Protein AF-A0A838JD79-F1 (afdb_monomer_lite)

Sequence (145 aa):
MRQTIRISPAERFDVVIDFSHIPIGSQIVLKNLLGDGQTTNIMRFDVVRQTRDESIVPTTLAPFEVLHPSKSTVTRTFQFFYGLGMWTINGKYFDPNRIDATPRLGATEIWEFTSDGNHPIHMHLINFQVLSEALAYISQHKESG

Foldseek 3Di:
DDPDDDDDPPDDDDDDDDCQPPDQQDKAFDADPPDDDPRGTDDIDHRHDDDDDPDDDDPDDDDDDDDDQVQAPAEEEWEFEDDPNGTDIVRDDDDPPDDPDDDDPPHDHHYHYHYPDDDDDDDPPDDDDDPDDDDDPDDPPPDDD

pLDDT: mean 90.44, std 14.06, range [35.44, 98.38]

Structure (mmCIF, N/CA/C/O backbone):
data_AF-A0A838JD79-F1
#
_entry.id   AF-A0A838JD79-F1
#
loop_
_atom_site.group_PDB
_atom_site.id
_atom_site.type_symbol
_atom_site.label_atom_id
_atom_site.label_alt_id
_atom_site.label_comp_id
_atom_site.label_asym_id
_atom_site.label_entity_id
_atom_site.label_seq_id
_atom_site.pdbx_PDB_ins_code
_atom_site.Cartn_x
_atom_site.Cartn_y
_atom_site.Cartn_z
_atom_site.occupancy
_atom_site.B_iso_or_equiv
_atom_site.auth_seq_id
_atom_site.auth_comp_id
_atom_site.auth_asym_id
_atom_site.auth_atom_id
_atom_site.pdbx_PDB_model_num
ATOM 1 N N . MET A 1 1 ? 2.512 -5.053 20.146 1.00 64.12 1 MET A N 1
ATOM 2 C CA . MET A 1 1 ? 1.400 -4.674 19.245 1.00 64.12 1 MET A CA 1
ATOM 3 C C . MET A 1 1 ? 1.784 -3.405 18.500 1.00 64.12 1 MET A C 1
ATOM 5 O O . MET A 1 1 ? 2.434 -2.559 19.105 1.00 64.12 1 MET A O 1
ATOM 9 N N . ARG A 1 2 ? 1.458 -3.286 17.206 1.00 76.94 2 ARG A N 1
ATOM 10 C CA . ARG A 1 2 ? 1.706 -2.051 16.441 1.00 76.94 2 ARG A CA 1
ATOM 11 C C . ARG A 1 2 ? 0.646 -1.013 16.815 1.00 76.94 2 ARG A C 1
ATOM 13 O O . ARG A 1 2 ? -0.531 -1.339 16.824 1.00 76.94 2 ARG A O 1
ATOM 20 N N . GLN A 1 3 ? 1.071 0.206 17.138 1.00 88.38 3 GLN A N 1
ATOM 21 C CA . GLN A 1 3 ? 0.179 1.320 17.502 1.00 88.38 3 GLN A CA 1
ATOM 22 C C . GLN A 1 3 ? -0.030 2.309 16.349 1.00 88.38 3 GLN A C 1
ATOM 24 O O . GLN A 1 3 ? -0.865 3.202 16.434 1.00 88.38 3 GLN A O 1
ATOM 29 N N . THR A 1 4 ? 0.748 2.164 15.279 1.00 95.31 4 THR A N 1
ATOM 30 C CA . THR A 1 4 ? 0.757 3.058 14.126 1.00 95.31 4 THR A CA 1
ATOM 31 C C . THR A 1 4 ? 0.914 2.240 12.849 1.00 95.31 4 THR A C 1
ATOM 33 O O . THR A 1 4 ? 1.543 1.176 12.841 1.00 95.31 4 THR A O 1
ATOM 36 N N . ILE A 1 5 ? 0.324 2.739 11.765 1.00 95.50 5 ILE A N 1
ATOM 37 C CA . ILE A 1 5 ? 0.450 2.184 10.417 1.00 95.50 5 ILE A CA 1
ATOM 38 C C . ILE A 1 5 ? 0.804 3.353 9.501 1.00 95.50 5 ILE A C 1
ATOM 40 O O . ILE A 1 5 ? 0.130 4.382 9.524 1.00 95.50 5 ILE A O 1
ATOM 44 N N . ARG A 1 6 ? 1.878 3.207 8.720 1.00 94.50 6 ARG A N 1
ATOM 45 C CA . ARG A 1 6 ? 2.173 4.119 7.613 1.00 94.50 6 ARG A CA 1
ATOM 46 C C . ARG A 1 6 ? 1.360 3.648 6.414 1.00 94.50 6 ARG A C 1
ATOM 48 O O . ARG A 1 6 ? 1.429 2.474 6.072 1.00 94.50 6 ARG A O 1
ATOM 55 N N . ILE A 1 7 ? 0.590 4.553 5.826 1.00 95.81 7 ILE A N 1
ATOM 56 C CA . ILE A 1 7 ? -0.256 4.279 4.668 1.00 95.81 7 ILE A CA 1
ATOM 57 C C . ILE A 1 7 ? -0.091 5.405 3.652 1.00 95.81 7 ILE A C 1
ATOM 59 O O . ILE A 1 7 ? -0.105 6.585 4.007 1.00 95.81 7 ILE A O 1
ATOM 63 N N . SER A 1 8 ? 0.084 5.023 2.396 1.00 96.00 8 SER A N 1
ATOM 64 C CA . SER A 1 8 ? 0.238 5.909 1.247 1.00 96.00 8 SER A CA 1
ATOM 65 C C . SER A 1 8 ? -0.971 5.775 0.313 1.00 96.00 8 SER A C 1
ATOM 67 O O . SER A 1 8 ? -1.728 4.803 0.411 1.00 96.00 8 SER A O 1
ATOM 69 N N . PRO A 1 9 ? -1.188 6.729 -0.610 1.00 97.31 9 PRO A N 1
ATOM 70 C CA . PRO A 1 9 ? -2.221 6.610 -1.633 1.00 97.31 9 PRO A CA 1
ATOM 71 C C . PRO A 1 9 ? -2.243 5.231 -2.313 1.00 97.31 9 PRO A C 1
ATOM 73 O O . PRO A 1 9 ? -1.203 4.703 -2.692 1.00 97.31 9 PRO A O 1
ATOM 76 N N . ALA A 1 10 ? -3.447 4.674 -2.472 1.00 96.69 10 ALA A N 1
ATOM 77 C CA . ALA A 1 10 ? -3.738 3.354 -3.044 1.00 96.69 10 ALA A CA 1
ATOM 78 C C . ALA A 1 10 ? -3.287 2.117 -2.236 1.00 96.69 10 ALA A C 1
ATOM 80 O O . ALA A 1 10 ? -3.599 0.997 -2.654 1.00 96.69 10 ALA A O 1
ATOM 81 N N . GLU A 1 11 ? -2.649 2.263 -1.073 1.00 97.62 11 GLU A N 1
ATOM 82 C CA . GLU A 1 11 ? -2.435 1.142 -0.146 1.00 97.62 11 GLU A CA 1
ATOM 83 C C . GLU A 1 11 ? -3.723 0.793 0.618 1.00 97.62 11 GLU A C 1
ATOM 85 O O . GLU A 1 11 ? -4.604 1.633 0.812 1.00 97.62 11 GLU A O 1
ATOM 90 N N . ARG A 1 12 ? -3.863 -0.474 1.028 1.00 97.50 12 ARG A N 1
ATOM 91 C CA . ARG A 1 12 ? -5.009 -0.959 1.810 1.00 97.50 12 ARG A CA 1
ATOM 92 C C . ARG A 1 12 ? -4.514 -1.841 2.946 1.00 97.50 12 ARG A C 1
ATOM 94 O O . ARG A 1 12 ? -3.697 -2.729 2.721 1.00 97.50 12 ARG A O 1
ATOM 101 N N . PHE A 1 13 ? -5.054 -1.611 4.136 1.00 97.06 13 PHE A N 1
ATOM 102 C CA . PHE A 1 13 ? -4.825 -2.427 5.322 1.00 97.06 13 PHE A CA 1
ATOM 103 C C . PHE A 1 13 ? -6.177 -2.809 5.913 1.00 97.06 13 PHE A C 1
ATOM 105 O O . PHE A 1 13 ? -7.032 -1.942 6.083 1.00 97.06 13 PHE A O 1
ATOM 112 N N . ASP A 1 14 ? -6.349 -4.089 6.231 1.00 96.00 14 ASP A N 1
ATOM 113 C CA . ASP A 1 14 ? -7.469 -4.563 7.041 1.00 96.00 14 ASP A CA 1
ATOM 114 C C . ASP A 1 14 ? -7.006 -4.653 8.502 1.00 96.00 14 ASP A C 1
ATOM 116 O O . ASP A 1 14 ? -5.917 -5.170 8.780 1.00 96.00 14 ASP A O 1
ATOM 120 N N . VAL A 1 15 ? -7.768 -4.065 9.427 1.00 95.62 15 VAL A N 1
ATOM 121 C CA . VAL A 1 15 ? -7.336 -3.834 10.813 1.00 95.62 15 VAL A CA 1
ATOM 122 C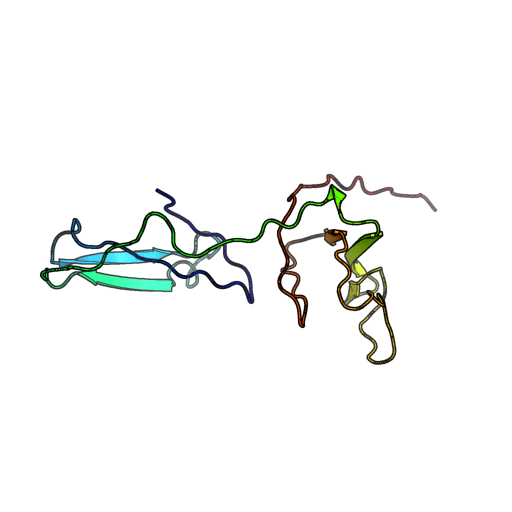 C . VAL A 1 15 ? -8.461 -4.172 11.779 1.00 95.62 15 VAL A C 1
ATOM 124 O O . VAL A 1 15 ? -9.551 -3.613 11.705 1.00 95.62 15 VAL A O 1
ATOM 127 N N . VAL A 1 16 ? -8.147 -5.018 12.759 1.00 95.12 16 VAL A N 1
ATOM 128 C CA . VAL A 1 16 ? -9.001 -5.256 13.926 1.00 95.12 16 VAL A CA 1
ATOM 129 C C . VAL A 1 16 ? -8.543 -4.345 15.063 1.00 95.12 16 VAL A C 1
ATOM 131 O O . VAL A 1 16 ? -7.370 -4.356 15.439 1.00 95.12 16 VAL A O 1
ATOM 134 N N . ILE A 1 17 ? -9.470 -3.554 15.607 1.00 94.12 17 ILE A N 1
ATOM 135 C CA . ILE A 1 17 ? -9.241 -2.693 16.772 1.00 94.12 17 ILE A CA 1
ATOM 136 C C . ILE A 1 17 ? -10.070 -3.242 17.933 1.00 94.12 17 ILE A C 1
ATOM 138 O O . ILE A 1 17 ? -11.297 -3.265 17.865 1.00 94.12 17 ILE A O 1
ATOM 142 N N . ASP A 1 18 ? -9.396 -3.672 18.996 1.00 94.06 18 ASP A N 1
ATOM 143 C CA . ASP A 1 18 ? -10.035 -4.226 20.188 1.00 94.06 18 ASP A CA 1
ATOM 144 C C . ASP A 1 18 ? -10.319 -3.120 21.219 1.00 94.06 18 ASP A C 1
ATOM 146 O O . ASP A 1 18 ? -9.405 -2.543 21.813 1.00 94.06 18 ASP A O 1
ATOM 150 N N . PHE A 1 19 ? -11.604 -2.822 21.427 1.00 95.56 19 PHE A N 1
ATOM 151 C CA . PHE A 1 19 ? -12.076 -1.857 22.424 1.00 95.56 19 PHE A CA 1
ATOM 152 C C . PHE A 1 19 ? -12.526 -2.510 23.746 1.00 95.56 19 PHE A C 1
ATOM 154 O O . PHE A 1 19 ? -13.000 -1.800 24.632 1.00 95.56 19 PHE A O 1
ATOM 161 N N . SER A 1 20 ? -12.407 -3.832 23.912 1.00 93.69 20 SER A N 1
ATOM 162 C CA . SER A 1 20 ? -12.972 -4.581 25.052 1.00 93.69 20 SER A CA 1
ATOM 163 C C . SER A 1 20 ? -12.467 -4.103 26.418 1.00 93.69 20 SER A C 1
ATOM 165 O O . SER A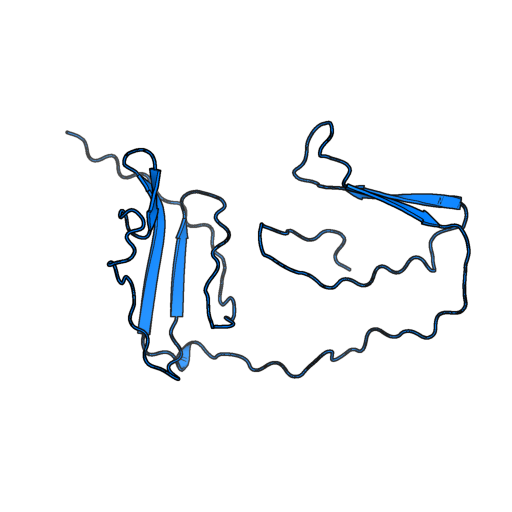 1 20 ? -13.221 -4.072 27.395 1.00 93.69 20 SER A O 1
ATOM 167 N N . HIS A 1 21 ? -11.208 -3.669 26.467 1.00 92.75 21 HIS A N 1
ATOM 168 C CA . HIS A 1 21 ? -10.541 -3.152 27.661 1.00 92.75 21 HIS A CA 1
ATOM 169 C C . HIS A 1 21 ? -10.645 -1.630 27.825 1.00 92.75 21 HIS A C 1
ATOM 171 O O . HIS A 1 21 ? -10.067 -1.069 28.758 1.00 92.75 21 HIS A O 1
ATOM 177 N N . ILE A 1 22 ? -11.366 -0.947 26.934 1.00 95.38 22 ILE A N 1
ATOM 178 C CA . ILE A 1 22 ? -11.557 0.500 26.997 1.00 95.38 22 ILE A CA 1
ATOM 179 C C . ILE A 1 22 ? -12.835 0.806 27.796 1.00 95.38 22 ILE A C 1
ATOM 181 O O . ILE A 1 22 ? -13.895 0.265 27.474 1.00 95.38 22 ILE A O 1
ATOM 185 N N . PRO A 1 23 ? -12.783 1.668 28.833 1.00 96.69 23 PRO A N 1
ATOM 186 C CA . PRO A 1 23 ? -13.962 1.996 29.631 1.00 96.69 23 PRO A CA 1
ATOM 187 C C . PRO A 1 23 ? -15.100 2.594 28.798 1.00 96.69 23 PRO A C 1
ATOM 189 O O . PRO A 1 23 ? -14.867 3.425 27.914 1.00 96.69 23 PRO A O 1
ATOM 192 N N . ILE A 1 24 ? -16.340 2.240 29.139 1.00 97.94 24 ILE A N 1
ATOM 193 C CA . ILE A 1 24 ? -17.536 2.880 28.577 1.00 97.94 24 ILE A CA 1
ATOM 194 C C . ILE A 1 24 ? -17.505 4.381 28.904 1.00 97.94 24 ILE A C 1
ATOM 196 O O . ILE A 1 24 ? -17.160 4.780 30.015 1.00 97.94 24 ILE A O 1
ATOM 200 N N . GLY A 1 25 ? -17.857 5.211 27.925 1.00 98.00 25 GLY A N 1
ATOM 201 C CA . GLY A 1 25 ? -17.755 6.668 27.971 1.00 98.00 25 GLY A CA 1
ATOM 202 C C . GLY A 1 25 ? -16.437 7.217 27.417 1.00 98.00 25 GLY A C 1
ATOM 203 O O . GLY A 1 25 ? -16.328 8.427 27.225 1.00 98.00 25 GLY A O 1
ATOM 204 N N . SER A 1 26 ? -15.450 6.362 27.122 1.00 98.19 26 SER A N 1
ATOM 205 C CA . SER A 1 26 ? -14.192 6.809 26.513 1.00 98.19 26 SER A CA 1
ATOM 206 C C . SER A 1 26 ? -14.397 7.307 25.083 1.00 98.19 26 SER A C 1
ATOM 208 O O . SER A 1 26 ? -15.180 6.749 24.312 1.00 98.19 26 SER A O 1
ATOM 210 N N . GLN A 1 27 ? -13.614 8.317 24.716 1.00 98.38 27 GLN A N 1
ATOM 211 C CA . GLN A 1 27 ? -13.526 8.855 23.365 1.00 98.38 27 GLN A CA 1
ATOM 212 C C . GLN A 1 27 ? -12.103 8.662 22.835 1.00 98.38 27 GLN A C 1
ATOM 214 O O . GLN A 1 27 ? -11.153 9.219 23.388 1.00 98.38 27 GLN A O 1
ATOM 219 N N . ILE A 1 28 ? -11.943 7.877 21.770 1.00 97.50 28 ILE A N 1
ATOM 220 C CA . ILE A 1 28 ? -10.638 7.518 21.200 1.00 97.50 28 ILE A CA 1
ATOM 221 C C . ILE A 1 28 ? -10.500 8.145 19.815 1.00 97.50 28 ILE A C 1
ATOM 223 O O . ILE A 1 28 ? -11.317 7.894 18.937 1.00 97.50 28 ILE A O 1
ATOM 227 N N . VAL A 1 29 ? -9.466 8.956 19.594 1.00 97.38 29 VAL A N 1
ATOM 228 C CA . VAL A 1 29 ? -9.242 9.641 18.309 1.00 97.38 29 VAL A CA 1
ATOM 229 C C . VAL A 1 29 ? -8.204 8.892 17.478 1.00 97.38 29 VAL A C 1
ATOM 231 O O . VAL A 1 29 ? -7.077 8.689 17.931 1.00 97.38 29 VAL A O 1
ATOM 234 N N . LEU A 1 30 ? -8.561 8.545 16.240 1.00 97.75 30 LEU A N 1
ATOM 235 C CA . LEU A 1 30 ? -7.612 8.104 15.223 1.00 97.75 30 LEU A CA 1
ATOM 236 C C . LEU A 1 30 ? -6.880 9.330 14.667 1.00 97.75 30 LEU A C 1
ATOM 238 O O . LEU A 1 30 ? -7.502 10.232 14.097 1.00 97.75 30 LEU A O 1
ATOM 242 N N . LYS A 1 31 ? -5.559 9.361 14.846 1.00 97.69 31 LYS A N 1
ATOM 243 C CA . LYS A 1 31 ? -4.710 10.491 14.458 1.00 97.69 31 LYS A CA 1
ATOM 244 C C . LYS A 1 31 ? -3.894 10.192 13.207 1.00 97.69 31 LYS A C 1
ATOM 246 O O . LYS A 1 31 ? -3.342 9.103 13.064 1.00 97.69 31 LYS A O 1
ATOM 251 N N . ASN A 1 32 ? -3.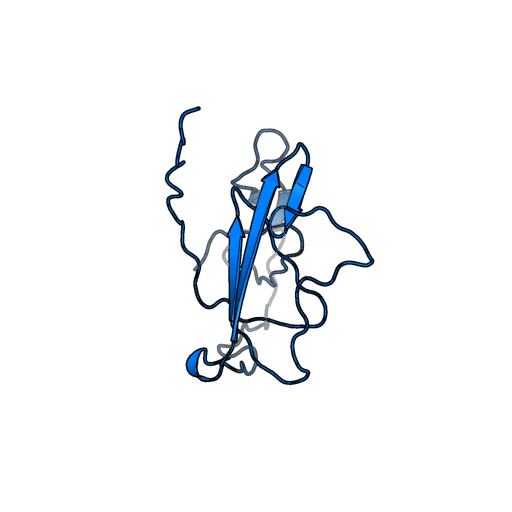753 11.202 12.359 1.00 97.69 32 ASN A N 1
ATOM 252 C CA . ASN A 1 32 ? -2.742 11.272 11.318 1.00 97.69 32 ASN A CA 1
ATOM 253 C C . ASN A 1 32 ? -1.472 11.905 11.903 1.00 97.69 32 ASN A C 1
ATOM 255 O O . ASN A 1 32 ? -1.442 13.101 12.181 1.00 97.69 32 ASN A O 1
ATOM 259 N N . LEU A 1 33 ? -0.421 11.104 12.084 1.00 96.75 33 LEU A N 1
ATOM 260 C CA . LEU A 1 33 ? 0.838 11.566 12.683 1.00 96.75 33 LEU A CA 1
ATOM 261 C C . LEU A 1 33 ? 1.691 12.434 11.747 1.00 96.75 33 LEU A C 1
ATOM 263 O O . LEU A 1 33 ? 2.618 13.084 12.217 1.00 96.75 33 LEU A O 1
ATOM 267 N N . LEU A 1 34 ? 1.396 12.429 10.443 1.00 95.50 34 LEU A N 1
ATOM 268 C CA . LEU A 1 34 ? 2.031 13.308 9.455 1.00 95.50 34 LEU A CA 1
ATOM 269 C C . LEU A 1 34 ? 1.213 14.581 9.199 1.00 95.50 34 LEU A C 1
ATOM 271 O O . LEU A 1 34 ? 1.661 15.448 8.457 1.00 95.50 34 LEU A O 1
ATOM 275 N N . GLY A 1 35 ? 0.005 14.662 9.758 1.00 95.06 35 GLY A N 1
ATOM 276 C CA . GLY A 1 35 ? -0.884 15.801 9.595 1.00 95.06 35 GLY A CA 1
ATOM 277 C C . GLY A 1 35 ? -0.558 16.925 10.567 1.00 95.06 35 GLY A C 1
ATOM 278 O O . GLY A 1 35 ? -0.083 16.698 11.679 1.00 95.06 35 GLY A O 1
ATOM 279 N N . ASP A 1 36 ? -0.879 18.140 10.152 1.00 95.81 36 ASP A N 1
ATOM 280 C CA . ASP A 1 36 ? -0.844 19.347 10.961 1.00 95.81 36 ASP A CA 1
ATOM 281 C C . ASP A 1 36 ? -2.216 20.041 10.978 1.00 95.81 36 ASP A C 1
ATOM 283 O O . ASP A 1 36 ? -3.102 19.790 10.152 1.00 95.81 36 ASP A O 1
ATOM 287 N N . GLY A 1 37 ? -2.436 20.882 11.994 1.00 95.88 37 GLY A N 1
ATOM 288 C CA . GLY A 1 37 ? -3.677 21.638 12.154 1.00 95.88 37 GLY A CA 1
ATOM 289 C C . GLY A 1 37 ? -4.922 20.754 12.024 1.00 95.88 37 GLY A C 1
ATOM 290 O O . GLY A 1 37 ? -5.102 19.785 12.768 1.00 95.88 37 GLY A O 1
ATOM 291 N N . GLN A 1 38 ? -5.764 21.074 11.040 1.00 95.56 38 GLN A N 1
ATOM 292 C CA . GLN A 1 38 ? -7.027 20.378 10.779 1.00 95.56 38 GLN A CA 1
ATOM 293 C C . GLN A 1 38 ? -6.856 18.946 10.248 1.00 95.56 38 GLN A C 1
ATOM 295 O O . GLN A 1 38 ? -7.803 18.169 10.318 1.00 95.56 38 GLN A O 1
ATOM 300 N N . THR A 1 39 ? -5.672 18.569 9.762 1.00 97.38 39 THR A N 1
ATOM 301 C CA . THR A 1 39 ? -5.414 17.230 9.202 1.00 97.38 39 THR A CA 1
ATOM 302 C C . THR A 1 39 ? -4.901 16.225 10.235 1.00 97.38 39 THR A C 1
ATOM 304 O O . THR A 1 39 ? -4.752 15.048 9.913 1.00 97.38 39 THR A O 1
ATOM 307 N N . THR A 1 40 ? -4.664 16.662 11.479 1.00 98.12 40 THR A N 1
ATOM 308 C CA . THR A 1 40 ? -4.180 15.816 12.588 1.00 98.12 40 THR A CA 1
ATOM 309 C C . THR A 1 40 ? -5.184 14.733 12.988 1.00 98.12 40 THR A C 1
ATOM 311 O O . THR A 1 40 ? -4.802 13.611 13.316 1.00 98.12 40 THR A O 1
ATOM 314 N N . ASN A 1 41 ? -6.477 15.060 13.011 1.00 97.81 41 ASN A N 1
ATOM 315 C CA . ASN A 1 41 ? -7.525 14.155 13.478 1.00 97.81 41 ASN A CA 1
ATOM 316 C C . ASN A 1 41 ? -8.275 13.587 12.275 1.00 97.81 41 ASN A C 1
ATOM 318 O O . ASN A 1 41 ? -8.780 14.349 11.457 1.00 97.81 41 ASN A O 1
ATOM 322 N N . ILE A 1 42 ? -8.374 12.260 12.191 1.00 97.38 42 ILE A N 1
ATOM 323 C CA . ILE A 1 42 ? -9.106 11.583 11.114 1.00 97.38 42 ILE A CA 1
ATOM 324 C C . ILE A 1 42 ? -10.558 11.377 11.543 1.00 97.38 42 ILE A C 1
ATOM 326 O O . ILE A 1 42 ? -11.485 11.880 10.917 1.00 97.38 42 ILE A O 1
ATOM 330 N N . MET A 1 43 ? -10.756 10.641 12.636 1.00 98.12 43 MET A N 1
ATOM 331 C CA . MET A 1 43 ? -12.076 10.347 13.193 1.00 98.12 43 MET A CA 1
ATOM 332 C C . MET A 1 43 ? -11.980 10.002 14.682 1.00 98.12 43 MET A C 1
ATOM 334 O O . MET A 1 43 ? -10.883 9.844 15.223 1.00 98.12 43 MET A O 1
ATOM 338 N N . ARG A 1 44 ? -13.131 9.864 15.346 1.00 98.06 44 ARG A N 1
ATOM 339 C CA . ARG A 1 44 ? -13.240 9.485 16.759 1.00 98.06 44 ARG A CA 1
ATOM 340 C C . ARG A 1 44 ? -14.172 8.289 16.923 1.00 98.06 44 ARG A C 1
ATOM 342 O O . ARG A 1 44 ? -15.231 8.245 16.304 1.00 98.06 44 ARG A O 1
ATOM 349 N N . PHE A 1 45 ? -13.778 7.358 17.778 1.00 98.19 45 PHE A N 1
ATOM 350 C CA . PHE A 1 45 ? -14.592 6.249 18.251 1.00 98.19 45 PHE A CA 1
ATOM 351 C C . PHE A 1 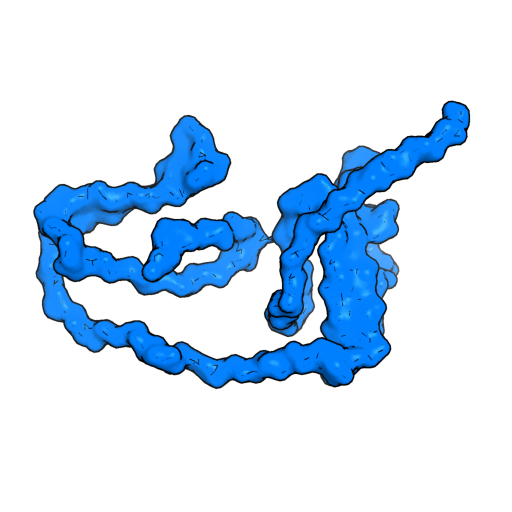45 ? -15.115 6.576 19.650 1.00 98.19 45 PHE A C 1
ATOM 353 O O . PHE A 1 45 ? -14.325 6.856 20.554 1.00 98.19 45 PHE A O 1
ATOM 360 N N . ASP A 1 46 ? -16.433 6.515 19.824 1.00 98.31 46 ASP A N 1
ATOM 361 C CA . ASP A 1 46 ? -17.088 6.684 21.121 1.00 98.31 46 ASP A CA 1
ATOM 362 C C . ASP A 1 46 ? -17.475 5.304 21.664 1.00 98.31 46 ASP A C 1
ATOM 364 O O . ASP A 1 46 ? -18.300 4.594 21.081 1.00 98.31 46 ASP A O 1
ATOM 368 N N . VAL A 1 47 ? -16.867 4.901 22.781 1.00 97.88 47 VAL A N 1
ATOM 369 C CA . VAL A 1 47 ? -17.108 3.587 23.392 1.00 97.88 47 VAL A CA 1
ATOM 370 C C . VAL A 1 47 ? -18.343 3.678 24.279 1.00 97.88 47 VAL A C 1
ATOM 372 O O . VAL A 1 47 ? -18.273 4.135 25.414 1.00 97.88 47 VAL A O 1
ATOM 375 N N . VAL A 1 48 ? -19.500 3.267 23.763 1.00 97.75 48 VAL A N 1
ATOM 376 C CA . VAL A 1 48 ? -20.796 3.497 24.437 1.00 97.75 48 VAL A CA 1
ATOM 377 C C . VAL A 1 48 ? -21.351 2.289 25.190 1.00 97.75 48 VAL A C 1
ATOM 379 O O . VAL A 1 48 ? -22.244 2.445 26.019 1.00 97.75 48 VAL A O 1
ATOM 382 N N . ARG A 1 49 ? -20.856 1.080 24.914 1.00 96.44 49 ARG A N 1
ATOM 383 C CA . ARG A 1 49 ? -21.303 -0.153 25.576 1.00 96.44 49 ARG A CA 1
ATOM 384 C C . ARG A 1 49 ? -20.279 -1.268 25.423 1.00 96.44 49 ARG A C 1
ATOM 386 O O . ARG A 1 49 ? -19.497 -1.262 24.478 1.00 96.44 49 ARG A O 1
ATOM 393 N N . GLN A 1 50 ? -20.374 -2.262 26.296 1.00 92.62 50 GLN A N 1
ATOM 394 C CA . GLN A 1 50 ? -19.747 -3.564 26.098 1.00 92.62 50 GLN A CA 1
ATOM 395 C C . GLN A 1 50 ? -20.765 -4.559 25.541 1.00 92.62 50 GLN A C 1
ATOM 397 O O . GLN A 1 50 ? -21.977 -4.423 25.728 1.00 92.62 50 GLN A O 1
ATOM 402 N N . THR A 1 51 ? -20.266 -5.555 24.822 1.00 93.00 51 THR A N 1
ATOM 403 C CA . THR A 1 51 ? -21.065 -6.641 24.262 1.00 93.00 51 THR A CA 1
ATOM 404 C C . THR A 1 51 ? -20.271 -7.930 24.359 1.00 93.00 51 THR A C 1
ATOM 406 O O . THR A 1 51 ? -19.043 -7.891 24.376 1.00 93.00 51 THR A O 1
ATOM 409 N N . ARG A 1 52 ? -20.963 -9.071 24.413 1.00 94.50 52 ARG A N 1
ATOM 410 C CA . ARG A 1 52 ? -20.299 -10.359 24.209 1.00 94.50 52 ARG A CA 1
ATOM 411 C C . ARG A 1 52 ? -19.718 -10.362 22.794 1.00 94.50 52 ARG A C 1
ATOM 413 O O . ARG A 1 52 ? -20.453 -10.076 21.850 1.00 94.50 52 ARG A O 1
ATOM 420 N N . ASP A 1 53 ? -18.429 -10.651 22.691 1.00 94.94 53 ASP A N 1
ATOM 421 C CA . ASP A 1 53 ? -17.694 -10.784 21.438 1.00 94.94 53 ASP A CA 1
ATOM 422 C C . ASP A 1 53 ? -17.157 -12.215 21.347 1.00 94.94 53 ASP A C 1
ATOM 424 O O . ASP A 1 53 ? -16.534 -12.715 22.282 1.00 94.94 53 ASP A O 1
ATOM 428 N N . GLU A 1 54 ? -17.473 -12.886 20.246 1.00 96.06 54 GLU A N 1
ATOM 429 C CA . GLU A 1 54 ? -17.033 -14.253 19.944 1.00 96.06 54 GLU A CA 1
ATOM 430 C C . GLU A 1 54 ? -16.111 -14.287 18.718 1.00 96.06 54 GLU A C 1
ATOM 432 O O . GLU A 1 54 ? -15.762 -15.362 18.229 1.00 96.06 54 GLU A O 1
ATOM 437 N N . SER A 1 55 ? -15.737 -13.114 18.196 1.00 96.75 55 SER A N 1
ATOM 438 C CA . SER A 1 55 ? -14.792 -12.999 17.096 1.00 96.75 55 SER A CA 1
ATOM 439 C C . SER A 1 55 ? -13.383 -13.397 17.542 1.00 96.75 55 SER A C 1
ATOM 441 O O . SER A 1 55 ? -12.990 -13.252 18.699 1.00 96.75 55 SER A O 1
ATOM 443 N N . ILE A 1 56 ? -12.617 -13.954 16.605 1.00 95.31 56 ILE A N 1
ATOM 444 C CA . ILE A 1 56 ? -11.249 -14.417 16.835 1.00 95.31 56 ILE A CA 1
ATOM 445 C C . ILE A 1 56 ? -10.403 -13.947 15.658 1.00 95.31 56 ILE A C 1
ATOM 447 O O . ILE A 1 56 ? -10.780 -14.146 14.504 1.00 95.31 56 ILE A O 1
ATOM 451 N N . VAL A 1 57 ? -9.232 -13.376 15.945 1.00 95.12 57 VAL A N 1
ATOM 452 C CA . VAL A 1 57 ? -8.176 -13.183 14.944 1.00 95.12 57 VAL A CA 1
ATOM 453 C C . VAL A 1 57 ? -7.322 -14.455 14.924 1.00 95.12 57 VAL A C 1
ATOM 455 O O . VAL A 1 57 ? -6.610 -14.711 15.900 1.00 95.12 57 VAL A O 1
ATOM 458 N N . PRO A 1 58 ? -7.400 -15.296 13.877 1.00 95.31 58 PRO A N 1
ATOM 459 C CA . PRO A 1 58 ? -6.683 -16.563 13.866 1.00 95.31 58 PRO A CA 1
ATOM 460 C C . PRO A 1 58 ? -5.172 -16.343 13.728 1.00 95.31 58 PRO A C 1
ATOM 462 O O . PRO A 1 58 ? -4.711 -15.368 13.138 1.00 95.31 58 PRO A O 1
ATOM 465 N N . THR A 1 59 ? -4.381 -17.292 14.234 1.00 94.25 59 THR A N 1
ATOM 466 C CA . THR A 1 59 ? -2.911 -17.252 14.129 1.00 94.25 59 THR A CA 1
ATOM 467 C C . THR A 1 59 ? -2.411 -17.446 12.695 1.00 94.25 59 THR A C 1
ATOM 469 O O . THR A 1 59 ? -1.284 -17.075 12.384 1.00 94.25 59 THR A O 1
ATOM 472 N N . THR A 1 60 ? -3.233 -18.021 11.811 1.00 94.69 60 THR A N 1
ATOM 473 C CA . THR A 1 60 ? -2.979 -18.146 10.370 1.00 94.69 60 THR A CA 1
ATOM 474 C C . THR A 1 60 ? -4.178 -17.591 9.610 1.00 94.69 60 THR A C 1
ATOM 476 O O . THR A 1 60 ? -5.277 -18.122 9.730 1.00 94.69 60 THR A O 1
ATOM 479 N N . LEU A 1 61 ? -3.966 -16.515 8.847 1.00 94.62 61 LEU A N 1
ATOM 480 C CA . LEU A 1 61 ? -5.036 -15.821 8.117 1.00 94.62 61 LEU A CA 1
ATOM 481 C C . LEU A 1 61 ? -5.327 -16.473 6.759 1.00 94.62 61 LEU A C 1
ATOM 483 O O . LEU A 1 61 ? -6.479 -16.680 6.396 1.00 94.62 61 LEU A O 1
ATOM 487 N N . ALA A 1 62 ? -4.271 -16.782 6.006 1.00 94.75 62 ALA A N 1
ATOM 488 C CA . ALA A 1 62 ? -4.338 -17.349 4.665 1.00 94.75 62 ALA A CA 1
ATOM 489 C C . ALA A 1 62 ? -3.005 -18.037 4.315 1.00 94.75 62 ALA A C 1
ATOM 491 O O . ALA A 1 62 ? -1.973 -17.685 4.897 1.00 94.75 62 ALA A O 1
ATOM 492 N N . PRO A 1 63 ? -2.989 -18.991 3.365 1.00 92.62 63 PRO A N 1
ATOM 493 C CA . PRO A 1 63 ? -1.740 -19.450 2.769 1.00 92.62 63 PRO A CA 1
ATOM 494 C C . PRO A 1 63 ? -1.037 -18.285 2.057 1.00 92.62 63 PRO A C 1
ATOM 496 O O . PRO A 1 63 ? -1.680 -17.468 1.401 1.00 92.62 63 PRO A O 1
ATOM 499 N N . PHE A 1 64 ? 0.289 -18.225 2.170 1.00 90.69 64 PHE A N 1
ATOM 500 C CA . PHE A 1 64 ? 1.119 -17.213 1.522 1.00 90.69 64 PHE A CA 1
ATOM 501 C C . PHE A 1 64 ? 2.211 -17.899 0.703 1.00 90.69 64 PHE A C 1
ATOM 503 O O . PHE A 1 64 ? 3.024 -18.648 1.246 1.00 90.69 64 PHE A O 1
ATOM 510 N N . GLU A 1 65 ? 2.220 -17.654 -0.605 1.00 90.19 65 GLU A N 1
ATOM 511 C CA . GLU A 1 65 ? 3.287 -18.122 -1.483 1.00 90.19 65 GLU A CA 1
ATOM 512 C C . GLU A 1 65 ? 4.442 -17.119 -1.466 1.00 90.19 65 GLU A C 1
ATOM 514 O O . GLU A 1 65 ? 4.298 -15.976 -1.897 1.00 90.19 65 GLU A O 1
ATOM 519 N N . VAL A 1 66 ? 5.604 -17.560 -0.981 1.00 91.19 66 VAL A N 1
ATOM 520 C CA . VAL A 1 66 ? 6.820 -16.746 -0.998 1.00 91.19 66 VAL A CA 1
ATOM 521 C C . VAL A 1 66 ? 7.431 -16.773 -2.397 1.00 91.19 66 VAL A C 1
ATOM 523 O O . VAL A 1 66 ? 7.864 -17.821 -2.888 1.00 91.19 66 VAL A O 1
ATOM 526 N N . LEU A 1 67 ? 7.554 -15.603 -3.019 1.00 90.38 67 LEU A N 1
ATOM 527 C CA . LEU A 1 67 ? 8.335 -15.442 -4.241 1.00 90.38 67 LEU A CA 1
ATOM 528 C C . LEU A 1 67 ? 9.825 -15.411 -3.878 1.00 90.38 67 LEU A C 1
ATOM 530 O O . LEU A 1 67 ? 10.303 -14.483 -3.227 1.00 90.38 67 LEU A O 1
ATOM 534 N N . HIS A 1 68 ? 10.569 -16.443 -4.283 1.00 87.31 68 HIS A N 1
ATOM 535 C CA . HIS A 1 68 ? 12.006 -16.543 -4.021 1.00 87.31 68 HIS A CA 1
ATOM 536 C C . HIS A 1 68 ? 12.812 -15.760 -5.071 1.00 87.31 68 HIS A C 1
ATOM 538 O O . HIS A 1 68 ? 12.786 -16.149 -6.242 1.00 87.31 68 HIS A O 1
ATOM 544 N N . PRO A 1 69 ? 13.589 -14.726 -4.685 1.00 86.19 69 PRO A N 1
ATOM 545 C CA . PRO A 1 69 ? 14.350 -13.902 -5.631 1.00 86.19 69 PRO A CA 1
ATOM 546 C C . PRO A 1 69 ? 15.329 -14.698 -6.496 1.00 86.19 69 PRO A C 1
ATOM 548 O O . PRO A 1 69 ? 15.515 -14.382 -7.664 1.00 86.19 69 PRO A O 1
ATOM 551 N N . SER A 1 70 ? 15.895 -15.783 -5.957 1.00 87.00 70 SER A N 1
ATOM 552 C CA . SER A 1 70 ? 16.802 -16.685 -6.681 1.00 87.00 70 SER A CA 1
ATOM 553 C C . SER A 1 70 ? 16.165 -17.392 -7.883 1.00 87.00 70 SER A C 1
ATOM 555 O O . SER A 1 70 ? 16.887 -17.944 -8.707 1.00 87.00 70 SER A O 1
ATOM 557 N N . LYS A 1 71 ? 14.829 -17.393 -7.993 1.00 84.25 71 LYS A N 1
ATOM 558 C CA . LYS A 1 71 ? 14.104 -17.919 -9.160 1.00 84.25 71 LYS A CA 1
ATOM 559 C C . LYS A 1 71 ? 13.953 -16.888 -10.283 1.00 84.25 71 LYS A C 1
ATOM 561 O O . LYS A 1 71 ? 13.551 -17.263 -11.381 1.00 84.25 71 LYS A O 1
ATOM 566 N N . SER A 1 72 ? 14.245 -15.614 -10.024 1.00 87.88 72 SER A N 1
ATOM 567 C CA . SER A 1 72 ? 14.242 -14.576 -11.053 1.00 87.88 72 SER A CA 1
ATOM 568 C C . SER A 1 72 ? 15.552 -14.594 -11.834 1.00 87.88 72 SER A C 1
ATOM 570 O O . SER A 1 72 ? 16.634 -14.667 -11.256 1.00 87.88 72 SER A O 1
ATOM 572 N N . THR A 1 73 ? 15.460 -14.463 -13.155 1.00 88.00 73 THR A N 1
ATOM 573 C CA . THR A 1 73 ? 16.624 -14.276 -14.039 1.00 88.00 73 THR A CA 1
ATOM 574 C C . THR A 1 73 ? 16.698 -12.864 -14.618 1.00 88.00 73 THR A C 1
ATOM 576 O O . THR A 1 73 ? 17.550 -12.596 -15.462 1.00 88.00 73 THR A O 1
ATOM 579 N N . VAL A 1 74 ? 15.768 -11.978 -14.246 1.00 95.06 74 VAL A N 1
ATOM 580 C CA . VAL A 1 74 ? 15.659 -10.618 -14.788 1.00 95.06 74 VAL A CA 1
ATOM 581 C C . VAL A 1 74 ? 15.501 -9.633 -13.640 1.00 95.06 74 VAL A C 1
ATOM 583 O O . VAL A 1 74 ? 14.590 -9.769 -12.823 1.00 95.06 74 VAL A O 1
ATOM 586 N N . THR A 1 75 ? 16.356 -8.612 -13.634 1.00 96.38 75 THR A N 1
ATOM 587 C CA . THR A 1 75 ? 16.210 -7.427 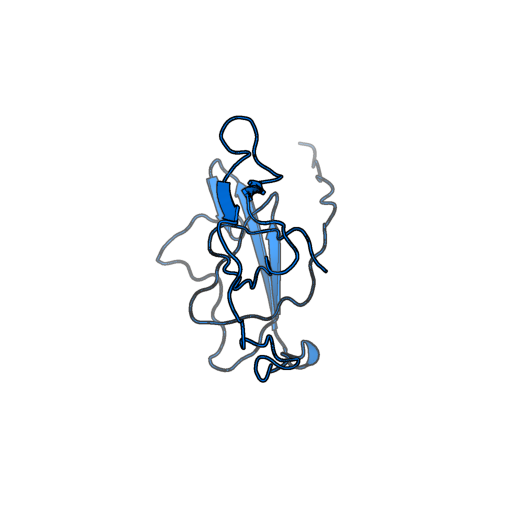-12.787 1.00 96.38 75 THR A CA 1
ATOM 588 C C . THR A 1 75 ? 15.983 -6.206 -13.669 1.00 96.38 75 THR A C 1
ATOM 590 O O . THR A 1 75 ? 16.673 -6.034 -14.677 1.00 96.38 75 THR A O 1
ATOM 593 N N . ARG A 1 76 ? 15.007 -5.367 -13.316 1.00 95.88 76 ARG A N 1
ATOM 594 C CA . ARG A 1 76 ? 14.724 -4.086 -13.980 1.00 95.88 76 ARG A CA 1
ATOM 595 C C . ARG A 1 76 ? 14.837 -2.954 -12.983 1.00 95.88 76 ARG A C 1
ATOM 597 O O . ARG A 1 76 ? 14.451 -3.128 -11.837 1.00 95.88 76 ARG A O 1
ATOM 604 N N . THR A 1 77 ? 15.260 -1.787 -13.448 1.00 96.81 77 THR A N 1
ATOM 605 C CA . THR A 1 77 ? 15.349 -0.586 -12.618 1.00 96.81 77 THR A CA 1
ATOM 606 C C . THR A 1 77 ? 14.451 0.505 -13.187 1.00 96.81 77 THR A C 1
ATOM 608 O O . THR A 1 77 ? 14.443 0.749 -14.398 1.00 96.81 77 THR A O 1
ATOM 611 N N . PHE A 1 78 ? 13.705 1.170 -12.309 1.00 97.31 78 PHE A N 1
ATOM 612 C CA . PHE A 1 78 ? 12.873 2.319 -12.642 1.00 97.31 78 PHE A CA 1
ATOM 613 C C . PHE A 1 78 ? 13.157 3.477 -11.687 1.00 97.31 78 PHE A C 1
ATOM 615 O O . PHE A 1 78 ? 13.163 3.310 -10.467 1.00 97.31 78 PHE A O 1
ATOM 622 N N . GLN A 1 79 ? 13.361 4.660 -12.257 1.00 96.69 79 GLN A N 1
ATOM 623 C CA . GLN A 1 79 ? 13.629 5.900 -11.538 1.00 96.69 79 GLN A CA 1
ATOM 624 C C . GLN A 1 79 ? 12.419 6.829 -11.632 1.00 96.69 79 GLN A C 1
ATOM 626 O O . GLN A 1 79 ? 12.019 7.204 -12.733 1.00 96.69 79 GLN A O 1
ATOM 631 N N . PHE A 1 80 ? 11.855 7.203 -10.488 1.00 96.38 80 PHE A N 1
ATOM 632 C CA . PHE A 1 80 ? 10.698 8.090 -10.356 1.00 96.38 80 PHE A CA 1
ATOM 633 C C . PHE A 1 80 ? 11.161 9.444 -9.836 1.00 96.38 80 PHE A C 1
ATOM 635 O O . PHE A 1 80 ? 11.167 9.645 -8.621 1.00 96.38 80 PHE A O 1
ATOM 642 N N . PHE A 1 81 ? 11.597 10.323 -10.743 1.00 95.81 81 PHE A N 1
ATOM 643 C CA . PHE A 1 81 ? 12.231 11.604 -10.409 1.00 95.81 81 PHE A CA 1
ATOM 644 C C . PHE A 1 81 ? 11.513 12.794 -11.044 1.00 95.81 81 PHE A C 1
ATOM 646 O O . PHE A 1 81 ? 10.904 12.681 -12.120 1.00 95.81 81 PHE A O 1
ATOM 653 N N . TYR A 1 82 ? 11.644 13.955 -10.406 1.00 92.75 82 TYR A N 1
ATOM 654 C CA . TYR A 1 82 ? 11.282 15.232 -11.002 1.00 92.75 82 TYR A CA 1
ATOM 655 C C . TYR A 1 82 ? 12.367 15.671 -11.986 1.00 92.75 82 TYR A C 1
ATOM 657 O O . TYR A 1 82 ? 13.535 15.820 -11.629 1.00 92.75 82 TYR A O 1
ATOM 665 N N . GLY A 1 83 ? 11.987 15.911 -13.236 1.00 85.94 83 GLY A N 1
ATOM 666 C CA . GLY A 1 83 ? 12.917 16.321 -14.280 1.00 85.94 83 GLY A CA 1
ATOM 667 C C . GLY A 1 83 ? 12.215 17.140 -15.348 1.00 85.94 83 GLY A C 1
ATOM 668 O O . GLY A 1 83 ? 11.055 16.899 -15.675 1.00 85.94 83 GLY A O 1
ATOM 669 N N . LEU A 1 84 ? 12.913 18.136 -15.901 1.00 80.69 84 LEU A N 1
ATOM 670 C CA . LEU A 1 84 ? 12.387 18.957 -17.001 1.00 80.69 84 LEU A CA 1
ATOM 671 C C . LEU A 1 84 ? 11.035 19.634 -16.662 1.00 80.69 84 LEU A C 1
ATOM 673 O O . LEU A 1 84 ? 10.212 19.873 -17.535 1.00 80.69 84 LEU A O 1
ATOM 677 N N . GLY A 1 85 ? 10.778 19.922 -15.381 1.00 91.31 85 GLY A N 1
ATOM 678 C CA . GLY A 1 85 ? 9.548 20.580 -14.927 1.00 91.31 85 GLY A CA 1
ATOM 679 C C . GLY A 1 85 ? 8.332 19.668 -14.719 1.00 91.31 85 GLY A C 1
ATOM 680 O O . GLY A 1 85 ? 7.254 20.191 -14.455 1.00 91.31 85 GLY A O 1
ATOM 681 N N . MET A 1 86 ? 8.468 18.338 -14.815 1.00 93.88 86 MET A N 1
ATOM 682 C CA . MET A 1 86 ? 7.401 17.388 -14.459 1.00 93.88 86 MET A CA 1
ATOM 683 C C . MET A 1 86 ? 7.962 16.081 -13.871 1.00 93.88 86 MET A C 1
ATOM 685 O O . MET A 1 86 ? 9.153 15.791 -13.955 1.00 93.88 86 MET A O 1
ATOM 689 N N . TRP A 1 87 ? 7.092 15.266 -13.275 1.00 95.50 87 TRP A N 1
ATOM 690 C CA . TRP A 1 87 ? 7.446 13.924 -12.809 1.00 95.50 87 TRP A CA 1
ATOM 691 C C . TRP A 1 87 ? 7.653 12.960 -13.983 1.00 95.50 87 TRP A C 1
ATOM 693 O O . TRP A 1 87 ? 6.888 12.966 -14.951 1.00 95.50 87 TRP A O 1
ATOM 703 N N . THR A 1 88 ? 8.685 12.122 -13.894 1.00 96.06 88 THR A N 1
ATOM 704 C CA . THR A 1 88 ? 9.086 11.194 -14.959 1.00 96.06 88 THR A CA 1
ATOM 705 C C . THR A 1 88 ? 9.305 9.780 -14.439 1.00 96.06 88 THR A C 1
ATOM 707 O O . THR A 1 88 ? 9.572 9.578 -13.256 1.00 96.06 88 THR A O 1
ATOM 710 N N . ILE A 1 89 ? 9.244 8.807 -15.352 1.00 96.69 89 ILE A N 1
ATOM 711 C CA . ILE A 1 89 ? 9.765 7.455 -15.130 1.00 96.69 89 ILE A CA 1
ATOM 712 C C . ILE A 1 89 ? 10.944 7.279 -16.082 1.00 96.69 89 ILE A C 1
ATOM 714 O O . ILE A 1 89 ? 10.785 7.456 -17.292 1.00 96.69 89 ILE A O 1
ATOM 718 N N . ASN A 1 90 ? 12.127 6.975 -15.545 1.00 95.81 90 ASN A N 1
ATOM 719 C CA . ASN A 1 90 ? 13.378 6.862 -16.303 1.00 95.81 90 ASN A CA 1
ATOM 720 C C . ASN A 1 90 ? 13.674 8.106 -17.166 1.00 95.81 90 ASN A C 1
ATOM 722 O O . ASN A 1 90 ? 14.082 7.992 -18.322 1.00 95.81 90 ASN A O 1
ATOM 726 N N . GLY A 1 91 ? 13.410 9.302 -16.623 1.00 95.31 91 GLY A N 1
ATOM 727 C CA . GLY A 1 91 ? 13.660 10.585 -17.292 1.00 95.31 91 GLY A CA 1
ATOM 728 C C . GLY A 1 91 ? 12.695 10.921 -18.434 1.00 95.31 91 GLY A C 1
ATOM 729 O O . GLY A 1 91 ? 12.904 11.905 -19.140 1.00 95.31 91 GLY A O 1
ATOM 730 N N . LYS A 1 92 ? 11.642 10.123 -18.642 1.00 95.31 92 LYS A N 1
ATOM 731 C CA . LYS A 1 92 ? 10.685 10.293 -19.741 1.00 95.31 92 LYS A CA 1
ATOM 732 C C . LYS A 1 92 ? 9.258 10.493 -19.216 1.00 95.31 92 LYS A C 1
ATOM 734 O O . LYS A 1 92 ? 8.806 9.759 -18.331 1.00 95.31 92 LYS A O 1
ATOM 739 N N . TYR A 1 93 ? 8.505 11.415 -19.814 1.00 95.25 93 TYR A N 1
ATOM 740 C CA . TYR A 1 93 ? 7.079 11.619 -19.514 1.00 95.25 93 TYR A CA 1
ATOM 741 C C . TYR A 1 93 ? 6.201 10.484 -20.013 1.00 95.25 93 TYR A C 1
ATOM 743 O O . TYR A 1 93 ? 6.543 9.823 -20.992 1.00 95.25 93 TYR A O 1
ATOM 751 N N . PHE A 1 94 ? 5.050 10.304 -19.369 1.00 95.44 94 PHE A N 1
ATOM 752 C CA . PHE A 1 94 ? 4.035 9.376 -19.845 1.00 95.44 94 PHE A CA 1
ATOM 753 C C . PHE A 1 94 ? 3.691 9.631 -21.322 1.00 95.44 94 PHE A C 1
ATOM 755 O O . PHE A 1 94 ? 3.388 10.756 -21.714 1.00 95.44 94 PHE A O 1
ATOM 762 N N . ASP A 1 95 ? 3.723 8.563 -22.112 1.00 96.25 95 ASP A N 1
ATOM 763 C CA . ASP A 1 95 ? 3.291 8.519 -23.505 1.00 96.25 95 ASP A CA 1
ATOM 764 C C . ASP A 1 95 ? 2.557 7.184 -23.694 1.00 96.25 95 ASP A C 1
ATOM 766 O O . ASP A 1 95 ? 3.154 6.136 -23.424 1.00 96.25 95 ASP A O 1
ATOM 770 N N . PRO A 1 96 ? 1.283 7.183 -24.128 1.00 96.88 96 PRO A N 1
ATOM 771 C CA . PRO A 1 96 ? 0.511 5.953 -24.303 1.00 96.88 96 PRO A CA 1
ATOM 772 C C . PRO A 1 96 ? 1.096 4.993 -25.353 1.00 96.88 96 PRO A C 1
ATOM 774 O O . PRO A 1 96 ? 0.731 3.820 -25.357 1.00 96.88 96 PRO A O 1
ATOM 777 N N . ASN A 1 97 ? 1.996 5.457 -26.227 1.00 97.75 97 ASN A N 1
ATOM 778 C CA . ASN A 1 97 ? 2.674 4.625 -27.226 1.00 97.75 97 ASN A CA 1
ATOM 779 C C . ASN A 1 97 ? 4.045 4.111 -26.758 1.00 97.75 97 ASN A C 1
ATOM 781 O O . ASN A 1 97 ? 4.707 3.361 -27.481 1.00 97.75 97 ASN A O 1
ATOM 785 N N . ARG A 1 98 ? 4.501 4.511 -25.566 1.00 96.56 98 ARG A N 1
ATOM 786 C CA . ARG A 1 98 ? 5.789 4.097 -25.007 1.00 96.56 98 ARG A CA 1
ATOM 787 C C . ARG A 1 98 ? 5.627 2.850 -24.147 1.00 96.56 98 ARG A C 1
ATOM 789 O O . ARG A 1 98 ? 4.747 2.768 -23.298 1.00 96.56 98 ARG A O 1
ATOM 796 N N . ILE A 1 99 ? 6.555 1.912 -24.311 1.00 97.31 99 ILE A N 1
ATOM 797 C CA . ILE A 1 99 ? 6.627 0.683 -23.523 1.00 97.31 99 ILE A CA 1
ATOM 798 C C . ILE A 1 99 ? 7.976 0.652 -22.798 1.00 97.31 99 ILE A C 1
ATOM 800 O O . ILE A 1 99 ? 9.018 0.569 -23.443 1.00 97.31 99 ILE A O 1
ATOM 804 N N . ASP A 1 100 ? 7.965 0.718 -21.464 1.00 95.75 100 ASP A N 1
ATOM 805 C CA . ASP A 1 100 ? 9.193 0.675 -20.648 1.00 95.75 100 ASP A CA 1
ATOM 806 C C . ASP A 1 100 ? 9.613 -0.751 -20.258 1.00 95.75 100 ASP A C 1
ATOM 808 O O . ASP A 1 100 ? 10.776 -0.998 -19.941 1.00 95.75 100 ASP A O 1
ATOM 812 N N . ALA A 1 101 ? 8.680 -1.708 -20.290 1.00 95.19 101 ALA A N 1
ATOM 813 C CA . ALA A 1 101 ? 8.954 -3.109 -20.000 1.00 95.19 101 ALA A CA 1
ATOM 814 C C . ALA A 1 101 ? 7.984 -4.046 -20.729 1.00 95.19 101 ALA A C 1
ATOM 816 O O . ALA A 1 101 ? 6.793 -3.769 -20.845 1.00 95.19 101 ALA A O 1
ATOM 817 N N . THR A 1 102 ? 8.503 -5.193 -21.167 1.00 95.94 102 THR A N 1
ATOM 818 C CA . THR A 1 102 ? 7.743 -6.280 -21.804 1.00 95.94 102 THR A CA 1
ATOM 819 C C . THR A 1 102 ? 8.020 -7.603 -21.073 1.00 95.94 102 THR A C 1
ATOM 821 O O . THR A 1 102 ? 8.755 -8.450 -21.597 1.00 95.94 102 THR A O 1
ATOM 824 N N . PRO A 1 103 ? 7.532 -7.776 -19.829 1.00 94.31 103 PRO A N 1
ATOM 825 C CA . PRO A 1 103 ? 7.730 -9.015 -19.083 1.00 94.31 103 PRO A CA 1
ATOM 826 C C . PRO A 1 103 ? 7.039 -10.186 -19.793 1.00 94.31 103 PRO A C 1
ATOM 828 O O . PRO A 1 103 ? 5.971 -10.033 -20.390 1.00 94.31 103 PRO A O 1
ATOM 831 N N . ARG A 1 104 ? 7.648 -11.376 -19.739 1.00 93.69 104 ARG A N 1
ATOM 832 C CA . ARG A 1 104 ? 7.031 -12.589 -20.297 1.00 93.69 104 ARG A CA 1
ATOM 833 C C . ARG A 1 104 ? 5.920 -13.082 -19.372 1.00 93.69 104 ARG A C 1
ATOM 835 O O . ARG A 1 104 ? 6.095 -13.104 -18.156 1.00 93.69 104 ARG A O 1
ATOM 842 N N . LEU A 1 105 ? 4.809 -13.538 -19.947 1.00 93.19 105 LEU A N 1
ATOM 843 C CA . LEU A 1 105 ? 3.728 -14.164 -19.185 1.00 93.19 105 LEU A CA 1
ATOM 844 C C . LEU A 1 105 ? 4.268 -15.342 -18.357 1.00 93.19 105 LEU A C 1
ATOM 846 O O . LEU A 1 105 ? 4.991 -16.189 -18.879 1.00 93.19 105 LEU A O 1
ATOM 850 N N . GLY A 1 106 ? 3.919 -15.380 -17.070 1.00 89.62 106 GLY A N 1
ATOM 851 C CA . GLY A 1 106 ? 4.350 -16.421 -16.132 1.00 89.62 106 GLY A CA 1
ATOM 852 C C . GLY A 1 106 ? 5.788 -16.286 -15.621 1.00 89.62 106 GLY A C 1
ATOM 853 O O . GLY A 1 106 ? 6.207 -17.101 -14.803 1.00 89.62 106 GLY A O 1
ATOM 854 N N . ALA A 1 107 ? 6.553 -15.284 -16.068 1.00 90.19 107 ALA A N 1
ATOM 855 C CA . ALA A 1 107 ? 7.880 -15.024 -15.523 1.00 90.19 107 ALA A CA 1
ATOM 856 C C . ALA A 1 107 ? 7.799 -14.248 -14.201 1.00 90.19 107 ALA A C 1
ATOM 858 O O . ALA A 1 107 ? 7.020 -13.305 -14.067 1.00 90.19 107 ALA A O 1
ATOM 859 N N . THR A 1 108 ? 8.674 -14.604 -13.262 1.00 92.56 108 THR A N 1
ATOM 860 C CA . THR A 1 108 ? 8.966 -13.796 -12.075 1.00 92.56 108 THR A CA 1
ATOM 861 C C . THR A 1 108 ? 10.192 -12.938 -12.364 1.00 92.56 108 THR A C 1
ATOM 863 O O . THR A 1 108 ? 11.227 -13.460 -12.778 1.00 92.56 108 THR A O 1
ATOM 866 N N . GLU A 1 109 ? 10.079 -11.631 -12.142 1.00 95.38 109 GLU A N 1
ATOM 867 C CA . GLU A 1 109 ? 11.167 -10.663 -12.302 1.00 95.38 109 GLU A CA 1
ATOM 868 C C . GLU A 1 109 ? 11.406 -9.914 -10.980 1.00 95.38 109 GLU A C 1
ATOM 870 O O . GLU A 1 109 ? 10.515 -9.839 -10.132 1.00 95.38 109 GLU A O 1
ATOM 875 N N . ILE A 1 110 ? 12.596 -9.334 -10.807 1.00 96.75 110 ILE A N 1
ATOM 876 C CA . ILE A 1 110 ? 12.898 -8.391 -9.719 1.00 96.75 110 ILE A CA 1
ATOM 877 C C . ILE A 1 110 ? 12.820 -6.980 -10.294 1.00 96.75 110 ILE A C 1
ATOM 879 O O . ILE A 1 110 ? 13.442 -6.688 -11.313 1.00 96.75 110 ILE A O 1
ATOM 883 N N . TRP A 1 111 ? 12.025 -6.109 -9.680 1.00 96.88 111 TRP A N 1
ATOM 884 C CA . TRP A 1 111 ? 11.899 -4.714 -10.096 1.00 96.88 111 TRP A CA 1
ATOM 885 C C . TRP A 1 111 ? 12.404 -3.821 -8.969 1.00 96.88 111 TRP A C 1
ATOM 887 O O . TRP A 1 111 ? 11.906 -3.867 -7.846 1.00 96.88 111 TRP A O 1
ATOM 897 N N . GLU A 1 112 ? 13.424 -3.037 -9.281 1.00 96.75 112 GLU A N 1
ATOM 898 C CA . GLU A 1 112 ? 14.048 -2.076 -8.392 1.00 96.75 112 GLU A CA 1
ATOM 899 C C . GLU A 1 112 ? 13.488 -0.693 -8.684 1.00 96.75 112 GLU A C 1
ATOM 901 O O . GLU A 1 112 ? 13.543 -0.189 -9.809 1.00 96.75 112 GLU A O 1
ATOM 906 N N . PHE A 1 113 ? 12.956 -0.075 -7.641 1.00 96.25 113 PHE A N 1
ATOM 907 C CA . PHE A 1 113 ? 12.367 1.244 -7.711 1.00 96.25 113 PHE A CA 1
ATOM 908 C C . PHE A 1 113 ? 13.232 2.229 -6.941 1.00 96.25 113 PHE A C 1
ATOM 910 O O . PHE A 1 113 ? 13.523 2.028 -5.763 1.00 96.25 113 PHE A O 1
ATOM 917 N N . THR A 1 114 ? 13.642 3.303 -7.605 1.00 95.88 114 THR A N 1
ATOM 918 C CA . THR A 1 114 ? 14.353 4.416 -6.975 1.00 95.88 114 THR A CA 1
ATOM 919 C C . THR A 1 114 ? 13.555 5.687 -7.175 1.00 95.88 114 THR A C 1
ATOM 921 O O . THR A 1 114 ? 12.988 5.913 -8.243 1.00 95.88 114 THR A O 1
ATOM 924 N N . SER A 1 115 ? 13.509 6.528 -6.151 1.00 94.06 115 SER A N 1
ATOM 925 C CA . SER A 1 115 ? 12.775 7.779 -6.204 1.00 94.06 115 SER A CA 1
ATOM 926 C C . SER A 1 115 ? 13.466 8.875 -5.392 1.00 94.06 115 SER A C 1
ATOM 928 O O . SER A 1 115 ? 14.217 8.581 -4.464 1.00 94.06 115 SER A O 1
ATOM 930 N N . ASP A 1 116 ? 13.249 10.128 -5.782 1.00 91.56 116 ASP A N 1
ATOM 931 C CA . ASP A 1 116 ? 13.788 11.342 -5.156 1.00 91.56 116 ASP A CA 1
ATOM 932 C C . ASP A 1 116 ? 12.863 11.895 -4.053 1.00 91.56 116 ASP A C 1
ATOM 934 O O . ASP A 1 116 ? 13.104 12.971 -3.506 1.00 91.56 116 ASP A O 1
ATOM 938 N N . GLY A 1 117 ? 11.814 11.148 -3.698 1.00 88.25 117 GLY A N 1
ATOM 939 C CA . GLY A 1 117 ? 10.869 11.494 -2.644 1.00 88.25 117 GLY A CA 1
ATOM 940 C C . GLY A 1 117 ? 9.936 10.339 -2.275 1.00 88.25 117 GLY A C 1
ATOM 941 O O . GLY A 1 117 ? 10.195 9.175 -2.577 1.00 88.25 117 GLY A O 1
ATOM 942 N N . ASN A 1 118 ? 8.816 10.665 -1.625 1.00 89.12 118 ASN A N 1
ATOM 943 C CA . ASN A 1 118 ? 7.769 9.690 -1.319 1.00 89.12 118 ASN A CA 1
ATOM 944 C C . ASN A 1 118 ? 6.874 9.473 -2.546 1.00 89.12 118 ASN A C 1
ATOM 946 O O . ASN A 1 118 ? 5.982 10.280 -2.805 1.00 89.12 118 ASN A O 1
ATOM 950 N N . HIS A 1 119 ? 7.083 8.366 -3.257 1.00 94.00 119 HIS A N 1
ATOM 951 C CA . HIS A 1 119 ? 6.294 7.993 -4.432 1.00 94.00 119 HIS A CA 1
ATOM 952 C C . HIS A 1 119 ? 5.701 6.591 -4.254 1.00 94.00 119 HIS A C 1
ATOM 954 O O . HIS A 1 119 ? 6.425 5.606 -4.394 1.00 94.00 119 HIS A O 1
ATOM 960 N N . PRO A 1 120 ? 4.403 6.464 -3.918 1.00 95.25 120 PRO A N 1
ATOM 961 C CA . PRO A 1 120 ? 3.747 5.163 -3.844 1.00 95.25 120 PRO A CA 1
ATOM 962 C C . PRO A 1 120 ? 3.557 4.599 -5.256 1.00 95.25 120 PRO A C 1
ATOM 964 O O . PRO A 1 120 ? 2.744 5.093 -6.039 1.00 95.25 120 PRO A O 1
ATOM 967 N N . ILE A 1 121 ? 4.329 3.568 -5.593 1.00 95.88 121 ILE A N 1
ATOM 968 C CA . ILE A 1 121 ? 4.332 2.973 -6.932 1.00 95.88 121 ILE A CA 1
ATOM 969 C C . ILE A 1 121 ? 3.247 1.901 -7.017 1.00 95.88 121 ILE A C 1
ATOM 971 O O . ILE A 1 121 ? 3.225 0.948 -6.239 1.00 95.88 121 ILE A O 1
ATOM 975 N N . HIS A 1 122 ? 2.358 2.049 -7.998 1.00 96.06 122 HIS A N 1
ATOM 976 C CA . HIS A 1 122 ? 1.302 1.089 -8.289 1.00 96.06 122 HIS A CA 1
ATOM 977 C C . HIS A 1 122 ? 1.573 0.365 -9.611 1.00 96.06 122 HIS A C 1
ATOM 979 O O . HIS A 1 122 ? 1.835 0.995 -10.635 1.00 96.06 122 HIS A O 1
ATOM 985 N N . MET A 1 123 ? 1.473 -0.964 -9.592 1.00 95.25 123 MET A N 1
ATOM 986 C CA . MET A 1 123 ? 1.561 -1.817 -10.775 1.00 95.25 123 MET A CA 1
ATOM 987 C C . MET A 1 123 ? 0.200 -2.445 -11.059 1.00 95.25 123 MET A C 1
ATOM 989 O O . MET A 1 123 ? -0.453 -2.966 -10.157 1.00 95.25 123 MET A O 1
ATOM 993 N N . HIS A 1 124 ? -0.215 -2.412 -12.321 1.00 95.31 124 HIS A N 1
ATOM 994 C CA . HIS A 1 124 ? -1.453 -3.050 -12.757 1.00 95.31 124 HIS A CA 1
ATOM 995 C C . HIS A 1 124 ? -1.249 -4.560 -12.950 1.00 95.31 124 HIS A C 1
ATOM 997 O O . HIS A 1 124 ? -0.123 -5.030 -13.112 1.00 95.31 124 HIS A O 1
ATOM 1003 N N . LEU A 1 125 ? -2.362 -5.302 -12.993 1.00 94.69 125 LEU A N 1
ATOM 1004 C CA . LEU A 1 125 ? -2.476 -6.744 -13.274 1.00 94.69 125 LEU A CA 1
ATOM 1005 C C . LEU A 1 125 ? -1.913 -7.698 -12.206 1.00 94.69 125 LEU A C 1
ATOM 1007 O O . LEU A 1 125 ? -2.494 -8.760 -11.995 1.00 94.69 125 LEU A O 1
ATOM 1011 N N . ILE A 1 126 ? -0.808 -7.355 -11.551 1.00 92.69 126 ILE A N 1
ATOM 1012 C CA . ILE A 1 126 ? -0.052 -8.283 -10.703 1.00 92.69 126 ILE A CA 1
ATOM 1013 C C . ILE A 1 126 ? -0.175 -7.966 -9.211 1.00 92.69 126 ILE A C 1
ATOM 1015 O O . ILE A 1 126 ? -0.441 -6.834 -8.813 1.00 92.69 126 ILE A O 1
ATOM 1019 N N . ASN A 1 127 ? 0.098 -8.979 -8.389 1.00 92.06 127 ASN A N 1
ATOM 1020 C CA . ASN A 1 127 ? 0.538 -8.801 -7.006 1.00 92.06 127 ASN A CA 1
ATOM 1021 C C . ASN A 1 127 ? 2.066 -8.938 -6.963 1.00 92.06 127 ASN A C 1
ATOM 1023 O O . ASN A 1 127 ? 2.638 -9.685 -7.759 1.00 92.06 127 ASN A O 1
ATOM 1027 N N . PHE A 1 128 ? 2.726 -8.253 -6.033 1.00 94.56 128 PHE A N 1
ATOM 1028 C CA . PHE A 1 128 ? 4.176 -8.333 -5.854 1.00 94.56 128 PHE A CA 1
ATOM 1029 C C . PHE A 1 128 ? 4.546 -8.533 -4.384 1.00 94.56 128 PHE A C 1
ATOM 1031 O O . PHE A 1 128 ? 3.792 -8.171 -3.481 1.00 94.56 128 PHE A O 1
ATOM 1038 N N . GLN A 1 129 ? 5.728 -9.102 -4.151 1.00 95.06 129 GLN A N 1
ATOM 1039 C CA . GLN A 1 129 ? 6.311 -9.250 -2.822 1.00 95.06 129 GLN A CA 1
ATOM 1040 C C . GLN A 1 129 ? 7.424 -8.217 -2.645 1.00 95.06 129 GLN A C 1
ATOM 1042 O O . GLN A 1 129 ? 8.370 -8.182 -3.432 1.00 95.06 129 GLN A O 1
ATOM 1047 N N . VAL A 1 130 ? 7.332 -7.399 -1.597 1.00 94.69 130 VAL A N 1
ATOM 1048 C CA . VAL A 1 130 ? 8.406 -6.470 -1.226 1.00 94.69 130 VAL A CA 1
ATOM 1049 C C . VAL A 1 130 ? 9.594 -7.277 -0.703 1.00 94.69 130 VAL A C 1
ATOM 1051 O O . VAL A 1 130 ? 9.460 -8.019 0.268 1.00 94.69 130 VAL A O 1
ATOM 1054 N N . LEU A 1 131 ? 10.748 -7.154 -1.364 1.00 94.00 131 LEU A N 1
ATOM 1055 C CA . LEU A 1 131 ? 11.975 -7.860 -0.977 1.00 94.00 131 LEU A CA 1
ATOM 1056 C C . LEU A 1 131 ? 12.799 -7.067 0.038 1.00 94.00 131 LEU A C 1
ATOM 1058 O O . LEU A 1 131 ? 13.280 -7.623 1.022 1.00 94.00 131 LEU A O 1
ATOM 1062 N N . SER A 1 132 ? 12.955 -5.769 -0.203 1.00 93.19 132 SER A N 1
ATOM 1063 C CA . SER A 1 132 ? 13.703 -4.856 0.655 1.00 93.19 132 SER A CA 1
ATOM 1064 C C . SER A 1 132 ? 13.294 -3.415 0.384 1.00 93.19 132 SER A C 1
ATOM 1066 O O . SER A 1 132 ? 12.948 -3.070 -0.743 1.00 93.19 132 SER A O 1
ATOM 1068 N N . GLU A 1 133 ? 13.422 -2.572 1.401 1.00 88.81 133 GLU A N 1
ATOM 1069 C CA . GLU A 1 133 ? 13.345 -1.117 1.295 1.00 88.81 133 GLU A CA 1
ATOM 1070 C C . GLU A 1 133 ? 14.650 -0.548 1.863 1.00 88.81 133 GLU A C 1
ATOM 1072 O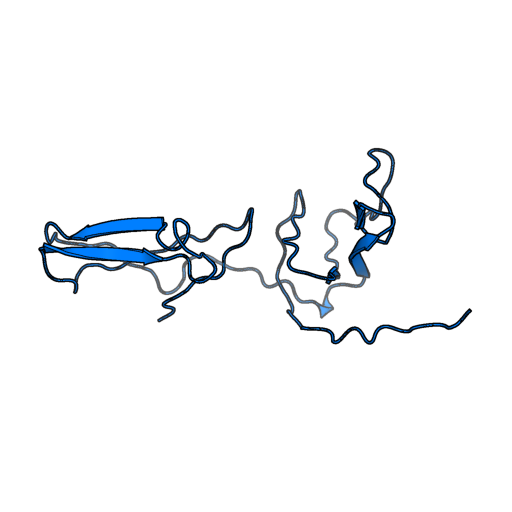 O . GLU A 1 133 ? 15.095 -0.964 2.935 1.00 88.81 133 GLU A O 1
ATOM 1077 N N . ALA A 1 134 ? 15.293 0.362 1.133 1.00 81.88 134 ALA A N 1
ATOM 1078 C CA . ALA A 1 134 ? 16.538 0.991 1.553 1.00 81.88 134 ALA A CA 1
ATOM 1079 C C . ALA A 1 134 ? 16.513 2.483 1.222 1.00 81.88 134 ALA A C 1
ATOM 1081 O O . ALA A 1 134 ? 16.074 2.888 0.147 1.00 81.88 134 ALA A O 1
ATOM 1082 N N . LEU A 1 135 ? 17.038 3.300 2.135 1.00 71.19 135 LEU A N 1
ATOM 1083 C CA . LEU A 1 135 ? 17.336 4.699 1.853 1.00 71.19 135 LEU A CA 1
ATOM 1084 C C . LEU A 1 135 ? 18.704 4.761 1.172 1.00 71.19 135 LEU A C 1
ATOM 1086 O O . LEU A 1 135 ? 19.735 4.589 1.821 1.00 71.19 135 LEU A O 1
ATOM 1090 N N . ALA A 1 136 ? 18.721 4.985 -0.140 1.00 58.00 136 ALA A N 1
ATOM 1091 C CA . ALA A 1 136 ? 19.958 5.266 -0.853 1.00 58.00 136 ALA A CA 1
ATOM 1092 C C . ALA A 1 136 ? 20.338 6.742 -0.648 1.00 58.00 136 ALA A C 1
ATOM 1094 O O . ALA A 1 136 ? 19.578 7.641 -1.005 1.00 58.00 136 ALA A O 1
ATOM 1095 N N . TYR A 1 137 ? 21.520 7.007 -0.084 1.00 46.12 137 TYR A N 1
ATOM 1096 C CA . TYR A 1 137 ? 22.090 8.354 -0.067 1.00 46.12 137 TYR A CA 1
ATOM 1097 C C . TYR A 1 137 ? 22.569 8.689 -1.484 1.00 46.12 137 TYR A C 1
ATOM 1099 O O . TYR A 1 137 ? 23.655 8.280 -1.895 1.00 46.12 137 TYR A O 1
ATOM 1107 N N . ILE A 1 138 ? 21.745 9.390 -2.264 1.00 51.03 138 ILE A N 1
ATOM 1108 C CA . ILE A 1 138 ? 22.139 9.848 -3.598 1.00 51.03 138 ILE A CA 1
ATOM 1109 C C . ILE A 1 138 ? 23.069 11.053 -3.418 1.00 51.03 138 ILE A C 1
ATOM 1111 O O . ILE A 1 138 ? 22.624 12.175 -3.177 1.00 51.03 138 ILE A O 1
ATOM 1115 N N . SER A 1 139 ? 24.382 10.832 -3.527 1.00 41.72 139 SER A N 1
ATOM 1116 C CA . SER A 1 139 ? 25.348 11.924 -3.653 1.00 41.72 139 SER A CA 1
ATOM 1117 C C . SER A 1 139 ? 25.088 12.656 -4.972 1.00 41.72 139 SER A C 1
ATOM 1119 O O . SER A 1 139 ? 25.311 12.091 -6.047 1.00 41.72 139 SER A O 1
ATOM 1121 N N . GLN A 1 140 ? 24.622 13.903 -4.895 1.00 40.53 140 GLN A N 1
ATOM 1122 C CA . GLN A 1 140 ? 24.510 14.785 -6.055 1.00 40.53 140 GLN A CA 1
ATOM 1123 C C . GLN A 1 140 ? 25.896 14.942 -6.697 1.00 40.53 140 GLN A C 1
ATOM 1125 O O . GLN A 1 140 ? 26.756 15.643 -6.166 1.00 40.53 140 GLN A O 1
ATOM 1130 N N . HIS A 1 141 ? 26.120 14.290 -7.838 1.00 35.91 141 HIS A N 1
ATOM 1131 C CA . HIS A 1 141 ? 27.251 14.598 -8.705 1.00 35.91 141 HIS A CA 1
ATOM 1132 C C . HIS A 1 141 ? 26.948 15.936 -9.385 1.00 35.91 141 HIS A C 1
ATOM 1134 O O . HIS A 1 141 ? 26.202 15.999 -10.359 1.00 35.91 141 HIS A O 1
ATOM 1140 N N . LYS A 1 142 ? 27.493 17.024 -8.834 1.00 36.22 142 LYS A N 1
ATOM 1141 C CA . LYS A 1 142 ? 27.677 18.265 -9.587 1.00 36.22 142 LYS A CA 1
ATOM 1142 C C . LYS A 1 142 ? 28.849 18.044 -10.536 1.00 36.22 142 LYS A C 1
ATOM 1144 O O . LYS A 1 142 ? 29.995 18.175 -10.117 1.00 36.22 142 LYS A O 1
ATOM 1149 N N . GLU A 1 143 ? 28.568 17.717 -11.790 1.00 38.16 143 GLU A N 1
ATOM 1150 C CA . GLU A 1 143 ? 29.534 17.995 -12.847 1.00 38.16 143 GLU A CA 1
ATOM 1151 C C . GLU A 1 143 ? 29.446 19.481 -13.199 1.00 38.16 143 GLU A C 1
ATOM 1153 O O . GLU A 1 143 ? 28.395 20.019 -13.544 1.00 38.16 143 GLU A O 1
ATOM 1158 N N . SER A 1 144 ? 30.574 20.147 -12.989 1.00 39.28 144 SER A N 1
ATOM 1159 C CA . SER A 1 144 ? 30.886 21.509 -13.389 1.00 39.28 144 SER A CA 1
ATOM 1160 C C . SER A 1 144 ? 30.918 21.646 -14.910 1.00 39.28 144 SER A C 1
ATOM 1162 O O . SER A 1 144 ? 31.624 20.885 -15.573 1.00 39.28 144 SER A O 1
ATOM 1164 N N . GLY A 1 145 ? 30.232 22.667 -15.420 1.00 35.44 145 GLY A N 1
ATOM 1165 C CA . GLY A 1 145 ? 30.473 23.297 -16.717 1.00 35.44 145 GLY A CA 1
ATOM 1166 C C . GLY A 1 145 ? 30.592 24.798 -16.519 1.00 35.44 145 GLY A C 1
ATOM 1167 O O . GLY A 1 145 ? 29.792 25.325 -15.712 1.00 35.44 145 GLY A O 1
#

Radius of gyration: 21.97 Å; chains: 1; bounding box: 52×43×57 Å

Secondary structure (DSSP, 8-state):
--------TT---------TTSPTT-EEEEE-TT--GGGSEEEEEE------------S--S------GGG---EEEEEEEEETTEEEETTB---TT--S--PPTT---EEEEEESS------SS--------------------